Protein AF-A0AAW2IZK6-F1 (afdb_monomer_lite)

Radius of gyration: 19.42 Å; chains: 1; bounding box: 40×21×57 Å

Structure (mmCIF, N/CA/C/O backbone):
data_AF-A0AAW2IZK6-F1
#
_entry.id   AF-A0AAW2IZK6-F1
#
loop_
_atom_site.group_PDB
_atom_site.id
_atom_site.type_symbol
_atom_site.label_atom_id
_atom_site.label_alt_id
_atom_site.label_comp_id
_atom_site.label_asym_id
_atom_site.label_entity_id
_atom_site.label_seq_id
_atom_site.pdbx_PDB_ins_code
_atom_site.Cartn_x
_atom_site.Cartn_y
_atom_site.Cartn_z
_atom_site.occupancy
_atom_site.B_iso_or_equiv
_atom_site.auth_seq_id
_atom_site.auth_comp_id
_atom_site.auth_asym_id
_atom_site.auth_atom_id
_atom_site.pdbx_PDB_model_num
ATOM 1 N N . MET A 1 1 ? -7.721 -1.274 -9.220 1.00 78.94 1 MET A N 1
ATOM 2 C CA . MET A 1 1 ? -6.839 -0.845 -10.332 1.00 78.94 1 MET A CA 1
ATOM 3 C C . MET A 1 1 ? -5.385 -1.269 -10.137 1.00 78.94 1 MET A C 1
ATOM 5 O O . MET A 1 1 ? -4.913 -2.023 -10.972 1.00 78.94 1 MET A O 1
ATOM 9 N N . LEU A 1 2 ? -4.684 -0.872 -9.064 1.00 83.56 2 LEU A N 1
ATOM 10 C CA . LEU A 1 2 ? -3.245 -1.175 -8.896 1.00 83.56 2 LEU A CA 1
ATOM 11 C C . LEU A 1 2 ? -2.907 -2.678 -8.913 1.00 83.56 2 LEU A C 1
ATOM 13 O O . LEU A 1 2 ? -2.004 -3.092 -9.628 1.00 83.56 2 LEU A O 1
ATOM 17 N N . VAL A 1 3 ? -3.701 -3.508 -8.229 1.00 84.06 3 VAL A N 1
ATOM 18 C CA . VAL A 1 3 ? -3.549 -4.978 -8.250 1.00 84.06 3 VAL A CA 1
ATOM 19 C C . VAL A 1 3 ? -3.660 -5.554 -9.666 1.00 84.06 3 VAL A C 1
ATOM 21 O O . VAL A 1 3 ? -2.993 -6.527 -9.999 1.00 84.06 3 VAL A O 1
ATOM 24 N N . VAL A 1 4 ? -4.490 -4.951 -10.522 1.00 86.44 4 VAL A N 1
ATOM 25 C CA . VAL A 1 4 ? -4.616 -5.359 -11.927 1.00 86.44 4 VAL A CA 1
ATOM 26 C C . VAL A 1 4 ? -3.392 -4.900 -12.714 1.00 86.44 4 VAL A C 1
ATOM 28 O O . VAL A 1 4 ? -2.838 -5.698 -13.454 1.00 86.44 4 VAL A O 1
ATOM 31 N N . ALA A 1 5 ? -2.924 -3.665 -12.508 1.00 86.31 5 ALA A N 1
ATOM 32 C CA . ALA A 1 5 ? -1.721 -3.152 -13.161 1.00 86.31 5 ALA A CA 1
ATOM 33 C C . ALA A 1 5 ? -0.478 -4.013 -12.863 1.00 86.31 5 ALA A C 1
ATOM 35 O O . ALA A 1 5 ? 0.271 -4.319 -13.784 1.00 86.31 5 ALA A O 1
ATOM 36 N N . ILE A 1 6 ? -0.314 -4.494 -11.621 1.00 87.06 6 ILE A N 1
ATOM 37 C CA . ILE A 1 6 ? 0.777 -5.413 -11.242 1.00 87.06 6 ILE A CA 1
ATOM 38 C C . ILE A 1 6 ? 0.740 -6.709 -12.069 1.00 87.06 6 ILE A C 1
ATOM 40 O O . ILE A 1 6 ? 1.789 -7.185 -12.497 1.00 87.06 6 ILE A O 1
ATOM 44 N N . LYS A 1 7 ? -0.447 -7.270 -12.353 1.00 88.81 7 LYS A N 1
ATOM 45 C CA . LYS A 1 7 ? -0.577 -8.495 -13.175 1.00 88.81 7 LYS A CA 1
ATOM 46 C C . LYS A 1 7 ? -0.060 -8.313 -14.602 1.00 88.81 7 LYS A C 1
ATOM 48 O O . LYS A 1 7 ? 0.297 -9.292 -15.244 1.00 88.81 7 LYS A O 1
ATOM 53 N N . PHE A 1 8 ? -0.030 -7.075 -15.087 1.00 87.31 8 PHE A N 1
ATOM 54 C CA . PHE A 1 8 ? 0.446 -6.724 -16.419 1.00 87.31 8 PHE A CA 1
ATOM 55 C C . PHE A 1 8 ? 1.818 -6.044 -16.396 1.00 87.31 8 PHE A C 1
ATOM 57 O O . PHE A 1 8 ? 2.210 -5.485 -17.415 1.00 87.31 8 PHE A O 1
ATOM 64 N N . LYS A 1 9 ? 2.570 -6.093 -15.284 1.00 86.56 9 LYS A N 1
ATOM 65 C CA . LYS A 1 9 ? 3.856 -5.382 -15.153 1.00 86.56 9 LYS A CA 1
ATOM 66 C C . LYS A 1 9 ? 4.845 -5.686 -16.284 1.00 86.56 9 LYS A C 1
ATOM 68 O O . LYS A 1 9 ? 5.488 -4.773 -16.789 1.00 86.56 9 LYS A O 1
ATOM 73 N N . ASP A 1 10 ? 4.871 -6.927 -16.768 1.00 86.12 10 ASP A N 1
ATOM 74 C CA . ASP A 1 10 ? 5.762 -7.373 -17.852 1.00 86.12 10 ASP A CA 1
ATOM 75 C C . ASP A 1 10 ? 5.334 -6.882 -19.249 1.00 86.12 10 ASP A C 1
ATOM 77 O O . ASP A 1 10 ? 6.076 -7.007 -20.225 1.00 86.12 10 ASP A O 1
ATOM 81 N N . VAL A 1 11 ? 4.127 -6.320 -19.367 1.00 87.94 11 VAL A N 1
ATOM 82 C CA . VAL A 1 11 ? 3.611 -5.739 -20.613 1.00 87.94 11 VAL A CA 1
ATOM 83 C C . VAL A 1 11 ? 4.120 -4.311 -20.806 1.00 87.94 11 VAL A C 1
ATOM 85 O O . VAL A 1 11 ? 4.301 -3.894 -21.946 1.00 87.94 11 VAL A O 1
ATOM 88 N N . PHE A 1 12 ? 4.410 -3.580 -19.726 1.00 85.38 12 PHE A N 1
ATOM 89 C CA . PHE A 1 12 ? 4.848 -2.181 -19.801 1.00 85.38 12 PHE A CA 1
ATOM 90 C C . PHE A 1 12 ? 6.192 -1.999 -20.530 1.00 85.38 12 PHE A C 1
ATOM 92 O O . PHE A 1 12 ? 6.248 -1.142 -21.409 1.00 85.38 12 PHE A O 1
ATOM 99 N N . PRO A 1 13 ? 7.231 -2.832 -20.301 1.00 84.81 13 PRO A N 1
ATOM 100 C CA . PRO A 1 13 ? 8.465 -2.758 -21.087 1.00 84.81 13 PRO A CA 1
ATOM 101 C C . PRO A 1 13 ? 8.234 -3.053 -22.574 1.00 84.81 13 PRO A C 1
ATOM 103 O O . PRO A 1 13 ? 8.717 -2.336 -23.440 1.00 84.81 13 PRO A O 1
ATOM 106 N N . ARG A 1 14 ? 7.404 -4.058 -22.883 1.00 85.50 14 ARG A N 1
ATOM 107 C CA . ARG A 1 14 ? 7.060 -4.413 -24.273 1.00 85.50 14 ARG A CA 1
ATOM 108 C C . ARG A 1 14 ? 6.265 -3.321 -24.983 1.00 85.50 14 ARG A C 1
ATOM 110 O O . ARG A 1 14 ? 6.273 -3.253 -26.209 1.00 85.50 14 ARG A O 1
ATOM 117 N N . PHE A 1 15 ? 5.510 -2.534 -24.224 1.00 84.38 15 PHE A N 1
ATOM 118 C CA . PHE A 1 15 ? 4.788 -1.380 -24.733 1.00 84.38 15 PHE A CA 1
ATOM 119 C C . PHE A 1 15 ? 5.742 -0.207 -24.991 1.00 84.38 15 PHE A C 1
ATOM 121 O O . PHE A 1 15 ? 5.638 0.413 -26.043 1.00 84.38 15 PHE A O 1
ATOM 128 N N . ALA A 1 16 ? 6.721 0.016 -24.108 1.00 84.31 16 ALA A N 1
ATOM 129 C CA . ALA A 1 16 ? 7.784 1.003 -24.306 1.00 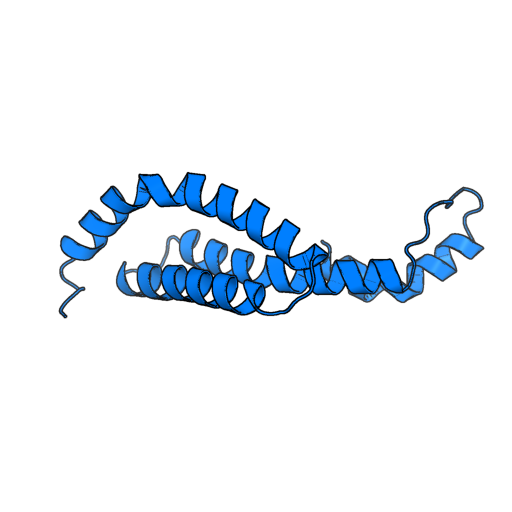84.31 16 ALA A CA 1
ATOM 130 C C . ALA A 1 16 ? 8.594 0.760 -25.586 1.00 84.31 16 ALA A C 1
ATOM 132 O O . ALA A 1 16 ? 8.886 1.699 -26.316 1.00 84.31 16 ALA A O 1
ATOM 133 N N . ASP A 1 17 ? 8.875 -0.505 -25.910 1.00 83.62 17 ASP A N 1
ATOM 134 C CA . ASP A 1 17 ? 9.580 -0.866 -27.147 1.00 83.62 17 ASP A CA 1
ATOM 135 C C . ASP A 1 17 ? 8.778 -0.542 -28.423 1.00 83.62 17 ASP A C 1
ATOM 137 O O . ASP A 1 17 ? 9.346 -0.422 -29.508 1.00 83.62 17 ASP A O 1
ATOM 141 N N . ARG A 1 18 ? 7.444 -0.463 -28.322 1.00 83.81 18 ARG A N 1
ATOM 142 C CA . ARG A 1 18 ? 6.537 -0.266 -29.465 1.00 83.81 18 ARG A CA 1
ATOM 143 C C . ARG A 1 18 ? 6.082 1.173 -29.632 1.00 83.81 18 ARG A C 1
ATOM 145 O O . ARG A 1 18 ? 5.810 1.577 -30.758 1.00 83.81 18 ARG A O 1
ATOM 152 N N . GLU A 1 19 ? 5.962 1.905 -28.532 1.00 85.06 19 GLU A N 1
ATOM 153 C CA . GLU A 1 19 ? 5.396 3.244 -28.511 1.00 85.06 19 GLU A CA 1
ATOM 154 C C . GLU A 1 19 ? 6.503 4.275 -28.233 1.00 85.06 19 GLU A C 1
ATOM 156 O O . GLU A 1 19 ? 6.896 4.459 -27.080 1.00 85.06 19 GLU A O 1
ATOM 161 N N . PRO A 1 20 ? 7.002 4.984 -29.261 1.00 77.12 20 PRO A N 1
ATOM 162 C CA . PRO A 1 20 ? 8.131 5.908 -29.123 1.00 77.12 20 PRO A CA 1
ATOM 163 C C . PRO A 1 20 ? 7.822 7.156 -28.279 1.00 77.12 20 PRO A C 1
ATOM 165 O O . PRO A 1 20 ? 8.730 7.926 -27.989 1.00 77.12 20 PRO A O 1
ATOM 168 N N . HIS A 1 21 ? 6.560 7.364 -27.891 1.00 82.88 21 HIS A N 1
ATOM 169 C CA . HIS A 1 21 ? 6.122 8.433 -26.988 1.00 82.88 21 HIS A CA 1
ATOM 170 C C . HIS A 1 21 ? 5.854 7.949 -25.554 1.00 82.88 21 HIS A C 1
ATOM 172 O O . HIS A 1 21 ? 5.341 8.704 -24.725 1.00 82.88 21 HIS A O 1
ATOM 178 N N . TYR A 1 22 ? 6.153 6.685 -25.242 1.00 79.50 22 TYR A N 1
ATOM 179 C CA . TYR A 1 22 ? 5.995 6.143 -23.898 1.00 79.50 22 TYR A CA 1
ATOM 180 C C . TYR A 1 22 ? 7.258 6.375 -23.054 1.00 79.50 22 TYR A C 1
ATOM 182 O O . TYR A 1 22 ? 8.047 5.468 -22.802 1.00 79.50 22 TYR A O 1
ATOM 190 N N . ASP A 1 23 ? 7.424 7.613 -22.586 1.00 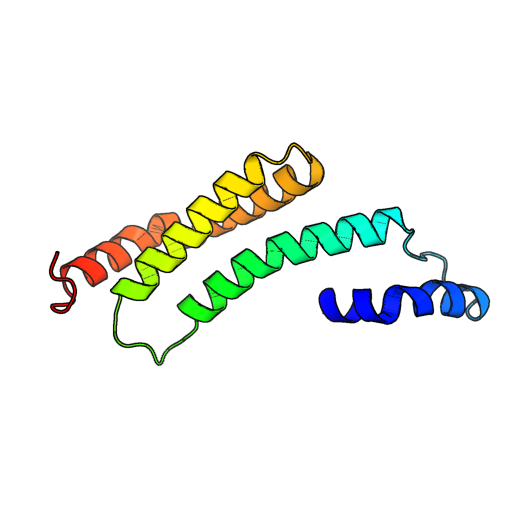72.69 23 ASP A N 1
ATOM 191 C CA . ASP A 1 23 ? 8.643 8.054 -21.888 1.00 72.69 23 ASP A CA 1
ATOM 192 C C . ASP A 1 23 ? 8.732 7.603 -20.416 1.00 72.69 23 ASP A C 1
ATOM 194 O O . ASP A 1 23 ? 9.789 7.694 -19.793 1.00 72.69 23 ASP A O 1
ATOM 198 N N . ILE A 1 24 ? 7.629 7.125 -19.826 1.00 78.62 24 ILE A N 1
ATOM 199 C CA . ILE A 1 24 ? 7.532 6.831 -18.386 1.00 78.62 24 ILE A CA 1
ATOM 200 C C . ILE A 1 24 ? 7.184 5.354 -18.179 1.00 78.62 24 ILE A C 1
ATOM 202 O O . ILE A 1 24 ? 6.060 5.003 -17.814 1.00 78.62 24 ILE A O 1
ATOM 206 N N . CYS A 1 25 ? 8.165 4.481 -18.412 1.00 82.44 25 CYS A N 1
ATOM 207 C CA . CYS A 1 25 ? 8.068 3.069 -18.052 1.00 82.44 25 CYS A CA 1
ATOM 208 C C . CYS A 1 25 ? 8.420 2.874 -16.564 1.00 82.44 25 CYS A C 1
ATOM 210 O O . CYS A 1 25 ? 9.530 3.231 -16.162 1.00 82.44 25 CYS A O 1
ATOM 212 N N . PRO A 1 26 ? 7.533 2.285 -15.739 1.00 85.19 26 PRO A N 1
ATOM 213 C CA . PRO A 1 26 ? 7.837 2.012 -14.339 1.00 85.19 26 PRO A CA 1
ATOM 214 C C . PRO A 1 26 ? 9.018 1.047 -14.206 1.00 85.19 26 PRO A C 1
ATOM 216 O O . PRO A 1 26 ? 9.069 0.011 -14.878 1.00 85.19 26 PRO A O 1
ATOM 219 N N . SER A 1 27 ? 9.949 1.371 -13.312 1.00 86.94 27 SER A N 1
ATOM 220 C CA . SER A 1 27 ? 11.103 0.525 -13.011 1.00 86.94 27 SER A CA 1
ATOM 221 C C . SER A 1 27 ? 10.723 -0.652 -12.103 1.00 86.94 27 SER A C 1
ATOM 223 O O . SER A 1 27 ? 9.660 -0.675 -11.478 1.00 86.94 27 SER A O 1
ATOM 225 N N . ALA A 1 28 ? 11.616 -1.638 -11.968 1.00 86.19 28 ALA A N 1
ATOM 226 C CA . ALA A 1 28 ? 11.432 -2.735 -11.010 1.00 86.19 28 ALA A CA 1
ATOM 227 C C . ALA A 1 28 ? 11.276 -2.233 -9.556 1.00 86.19 28 ALA A C 1
ATOM 229 O O . ALA A 1 28 ? 10.530 -2.818 -8.764 1.00 86.19 28 ALA A O 1
ATOM 230 N N . GLU A 1 29 ? 11.936 -1.124 -9.211 1.00 85.50 29 GLU A N 1
ATOM 231 C CA . GLU A 1 29 ? 11.802 -0.485 -7.902 1.00 85.50 29 GLU A CA 1
ATOM 232 C C . GLU A 1 29 ? 10.410 0.139 -7.720 1.00 85.50 29 GLU A C 1
ATOM 234 O O . GLU A 1 29 ? 9.800 -0.005 -6.659 1.00 85.50 29 GLU A O 1
ATOM 239 N N . ASP A 1 30 ? 9.861 0.762 -8.766 1.00 86.25 30 ASP A N 1
ATOM 240 C CA . ASP A 1 30 ? 8.511 1.333 -8.732 1.00 86.25 30 ASP A CA 1
ATOM 241 C C . ASP A 1 30 ? 7.452 0.247 -8.561 1.00 86.25 30 ASP A C 1
ATOM 243 O O . ASP A 1 30 ? 6.544 0.395 -7.745 1.00 86.25 30 ASP A O 1
ATOM 247 N N . TRP A 1 31 ? 7.602 -0.893 -9.242 1.00 88.19 31 TRP A N 1
ATOM 248 C CA . TRP A 1 31 ? 6.724 -2.047 -9.034 1.00 88.19 31 TRP A CA 1
ATOM 249 C C . TRP A 1 31 ? 6.799 -2.579 -7.604 1.00 88.19 31 TRP A C 1
ATOM 251 O O . TRP A 1 31 ? 5.764 -2.873 -7.008 1.00 88.19 31 TRP A O 1
ATOM 261 N N . THR A 1 32 ? 7.998 -2.611 -7.018 1.00 86.62 32 THR A N 1
ATOM 262 C CA . THR A 1 32 ? 8.188 -2.993 -5.611 1.00 86.62 32 THR A CA 1
ATOM 263 C C . THR A 1 32 ? 7.467 -2.019 -4.673 1.00 86.62 32 THR A C 1
ATOM 265 O O . THR A 1 32 ? 6.793 -2.442 -3.731 1.00 86.62 32 THR A O 1
ATOM 268 N N . LYS A 1 33 ? 7.543 -0.706 -4.933 1.00 84.56 33 LYS A N 1
ATOM 269 C CA . LYS A 1 33 ? 6.787 0.307 -4.176 1.00 84.56 33 LYS A CA 1
ATOM 270 C C . LYS A 1 33 ? 5.281 0.097 -4.334 1.00 84.56 33 LYS A C 1
ATOM 272 O O . LYS A 1 33 ? 4.571 0.082 -3.332 1.00 84.56 33 LYS A O 1
ATOM 277 N N . VAL A 1 34 ? 4.790 -0.121 -5.556 1.00 85.94 34 VAL A N 1
ATOM 278 C CA . VAL A 1 34 ? 3.362 -0.341 -5.848 1.00 85.94 34 VAL A CA 1
ATOM 279 C C . VAL A 1 34 ? 2.825 -1.597 -5.158 1.00 85.94 34 VAL A C 1
ATOM 281 O O . VAL A 1 34 ? 1.722 -1.555 -4.609 1.00 85.94 34 VAL A O 1
ATOM 284 N N . GLU A 1 35 ? 3.590 -2.689 -5.120 1.00 86.06 35 GLU A N 1
ATOM 285 C CA . GLU A 1 35 ? 3.233 -3.912 -4.386 1.00 86.06 35 GLU A CA 1
ATOM 286 C C . GLU A 1 35 ? 3.090 -3.636 -2.881 1.00 86.06 35 GLU A C 1
ATOM 288 O O . GLU A 1 35 ? 2.075 -3.993 -2.272 1.00 86.06 35 GLU A O 1
ATOM 293 N N . LYS A 1 36 ? 4.042 -2.905 -2.285 1.00 82.44 36 LYS A N 1
ATOM 294 C CA . LYS A 1 36 ? 3.959 -2.510 -0.873 1.00 82.44 36 LYS A CA 1
ATOM 295 C C . LYS A 1 36 ? 2.762 -1.587 -0.597 1.00 82.44 36 LYS A C 1
ATOM 297 O O . LYS A 1 36 ? 2.047 -1.796 0.383 1.00 82.44 36 LYS A O 1
ATOM 302 N N . VAL A 1 37 ? 2.476 -0.622 -1.480 1.00 83.88 37 VAL A N 1
ATOM 303 C CA . VAL A 1 37 ? 1.277 0.234 -1.376 1.00 83.88 37 VAL A CA 1
ATOM 304 C C . VAL A 1 37 ? -0.005 -0.595 -1.463 1.00 83.8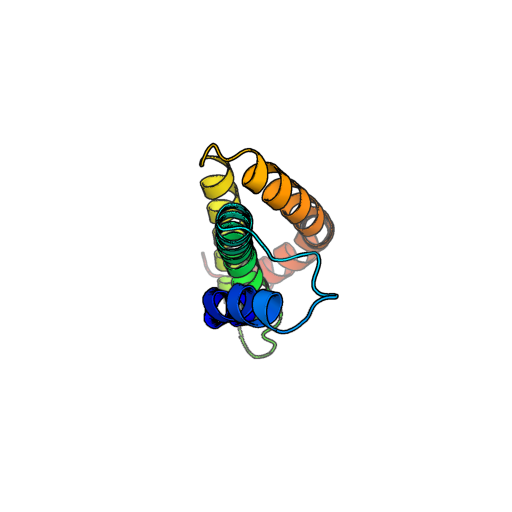8 37 VAL A C 1
ATOM 306 O O . VAL A 1 37 ? -0.923 -0.372 -0.674 1.00 83.88 37 VAL A O 1
ATOM 309 N N . CYS A 1 38 ? -0.077 -1.575 -2.369 1.00 84.31 38 CYS A N 1
ATOM 310 C CA . CYS A 1 38 ? -1.232 -2.470 -2.469 1.00 84.31 38 CYS A CA 1
ATOM 311 C C . CYS A 1 38 ? -1.456 -3.247 -1.171 1.00 84.31 38 CYS A C 1
ATOM 313 O O . CYS A 1 38 ? -2.588 -3.318 -0.703 1.00 84.31 38 CYS A O 1
ATOM 315 N N . SER A 1 39 ? -0.387 -3.752 -0.552 1.00 81.31 39 SER A N 1
ATOM 316 C CA . SER A 1 39 ? -0.473 -4.458 0.728 1.00 81.31 39 SER A CA 1
ATOM 317 C C . SER A 1 39 ? -1.014 -3.573 1.859 1.00 81.31 39 SER A C 1
ATOM 319 O O . SER A 1 39 ? -1.718 -4.044 2.752 1.00 81.31 39 SER A O 1
ATOM 321 N N . VAL A 1 40 ? -0.674 -2.282 1.878 1.00 77.12 40 VAL A N 1
ATOM 322 C CA . VAL A 1 40 ? -1.246 -1.328 2.844 1.00 77.12 40 VAL A CA 1
ATOM 323 C C . VAL A 1 40 ? -2.720 -1.079 2.535 1.00 77.12 40 VAL A C 1
ATOM 325 O O . VAL A 1 40 ? -3.561 -1.201 3.422 1.00 77.12 40 VAL A O 1
ATOM 328 N N . LEU A 1 41 ? -3.041 -0.776 1.276 1.00 79.62 41 LEU A N 1
ATOM 329 C CA . LEU A 1 41 ? -4.404 -0.492 0.828 1.00 79.62 41 LEU A CA 1
ATOM 330 C C . LEU A 1 41 ? -5.365 -1.657 1.060 1.00 79.62 41 LEU A C 1
ATOM 332 O O . LEU A 1 41 ? -6.530 -1.419 1.354 1.00 79.62 41 LEU A O 1
ATOM 336 N N . GLU A 1 42 ? -4.896 -2.898 0.955 1.00 80.56 42 GLU A N 1
ATOM 337 C CA . GLU A 1 42 ? -5.703 -4.091 1.207 1.00 80.56 42 GLU A CA 1
ATOM 338 C C . GLU A 1 42 ? -6.244 -4.134 2.644 1.00 80.56 42 GLU A C 1
ATOM 340 O O . GLU A 1 42 ? -7.420 -4.430 2.848 1.00 80.56 42 GLU A O 1
ATOM 345 N N . LEU A 1 43 ? -5.436 -3.740 3.636 1.00 74.19 43 LEU A N 1
ATOM 346 C CA . LEU A 1 43 ? -5.873 -3.664 5.035 1.00 74.19 43 LEU A CA 1
ATOM 347 C C . LEU A 1 43 ? -7.019 -2.664 5.218 1.00 74.19 43 LEU A C 1
ATOM 349 O O . LEU A 1 43 ? -8.017 -2.961 5.874 1.00 74.19 43 LEU A O 1
ATOM 353 N N . PHE A 1 44 ? -6.896 -1.491 4.598 1.00 72.69 44 PHE A N 1
ATOM 354 C CA . PHE A 1 44 ? -7.935 -0.462 4.641 1.00 72.69 44 PHE A CA 1
ATOM 355 C C . PHE A 1 44 ? -9.164 -0.835 3.809 1.00 72.69 44 PHE A C 1
ATOM 357 O O . PHE A 1 44 ? -10.287 -0.489 4.175 1.00 72.69 44 PHE A O 1
ATOM 364 N N . TRP A 1 45 ? -8.979 -1.551 2.700 1.00 77.00 45 TRP A N 1
ATOM 365 C CA . TRP A 1 45 ? -10.077 -2.057 1.885 1.00 77.00 45 TRP A CA 1
ATOM 366 C C . TRP A 1 45 ? -10.933 -3.053 2.664 1.00 77.00 45 TRP A C 1
ATOM 368 O O . TRP A 1 45 ? -12.150 -2.893 2.689 1.00 77.00 45 TRP A O 1
ATOM 378 N N . ILE A 1 46 ? -10.316 -4.015 3.359 1.00 72.44 46 ILE A N 1
ATOM 379 C CA . ILE A 1 46 ? -11.031 -4.964 4.228 1.00 72.44 46 ILE A CA 1
ATOM 380 C C . ILE A 1 46 ? -11.820 -4.204 5.300 1.00 72.44 46 ILE A C 1
ATOM 382 O O . ILE A 1 46 ? -13.013 -4.453 5.462 1.00 72.44 46 ILE A O 1
ATOM 386 N N . ALA A 1 47 ? -11.190 -3.221 5.956 1.00 68.44 47 ALA A N 1
ATOM 387 C CA . ALA A 1 47 ? -11.863 -2.348 6.918 1.00 68.44 47 ALA A CA 1
ATOM 388 C C . ALA A 1 47 ? -13.113 -1.697 6.308 1.00 68.44 47 ALA A C 1
ATOM 390 O O . ALA A 1 47 ? -14.207 -1.775 6.855 1.00 68.44 47 ALA A O 1
ATOM 391 N N . THR A 1 48 ? -12.953 -1.091 5.130 1.00 69.38 48 THR A N 1
ATOM 392 C CA . THR A 1 48 ? -14.014 -0.350 4.440 1.00 69.38 48 THR A CA 1
ATOM 393 C C . THR A 1 48 ? -15.139 -1.268 3.973 1.00 69.38 48 THR A C 1
ATOM 395 O O . THR A 1 48 ? -16.293 -0.875 4.049 1.00 69.38 48 THR A O 1
ATOM 398 N N . GLN A 1 49 ? -14.841 -2.486 3.515 1.00 68.44 49 GLN A N 1
ATOM 399 C CA . GLN A 1 49 ? -15.860 -3.457 3.103 1.00 68.44 49 GLN A CA 1
ATOM 400 C C . GLN A 1 49 ? -16.732 -3.907 4.276 1.00 68.44 49 GLN A C 1
ATOM 402 O O . GLN A 1 49 ? -17.945 -4.007 4.130 1.00 68.44 49 GLN A O 1
ATOM 407 N N . ILE A 1 50 ? -16.130 -4.125 5.446 1.00 63.16 50 ILE A N 1
ATOM 408 C CA . ILE A 1 50 ? -16.862 -4.495 6.664 1.00 63.16 50 ILE A CA 1
ATOM 409 C C . ILE A 1 50 ? -17.755 -3.336 7.117 1.00 63.16 50 ILE A C 1
ATOM 411 O O . ILE A 1 50 ? -18.904 -3.545 7.487 1.00 63.16 50 ILE A O 1
ATOM 415 N N . ILE A 1 51 ? -17.245 -2.107 7.021 1.00 59.97 51 ILE A N 1
ATOM 416 C CA . ILE A 1 51 ? -17.971 -0.881 7.370 1.00 59.97 51 ILE A CA 1
ATOM 417 C C . ILE A 1 51 ? -19.102 -0.573 6.376 1.00 59.97 51 ILE A C 1
ATOM 419 O O . ILE A 1 51 ? -20.175 -0.132 6.772 1.00 59.97 51 ILE A O 1
ATOM 423 N N . SER A 1 52 ? -18.852 -0.762 5.080 1.00 63.16 52 SER A N 1
ATOM 424 C CA . SER A 1 52 ? -19.798 -0.476 3.996 1.00 63.16 52 SER A CA 1
ATOM 425 C C . SER A 1 52 ? -20.841 -1.581 3.815 1.00 63.16 52 SER A C 1
ATOM 427 O O . SER A 1 52 ? -21.767 -1.407 3.022 1.00 63.16 52 SER A O 1
ATOM 429 N N . GLY A 1 53 ? -20.687 -2.716 4.502 1.00 61.56 53 GLY A N 1
ATOM 430 C CA . GLY A 1 53 ? -21.677 -3.781 4.522 1.00 61.56 53 GLY A CA 1
ATOM 431 C C . GLY A 1 53 ? -22.907 -3.348 5.314 1.00 61.56 53 GLY A C 1
ATOM 432 O O . GLY A 1 53 ? -22.854 -3.240 6.534 1.00 61.56 53 GLY A O 1
ATOM 433 N N . SER A 1 54 ? -24.023 -3.121 4.624 1.00 53.66 54 SER A N 1
ATOM 434 C CA . SER A 1 54 ? -25.314 -2.773 5.235 1.00 53.66 54 SER A CA 1
ATOM 435 C C . SER A 1 54 ? -26.049 -3.964 5.856 1.00 53.66 54 SER A C 1
ATOM 437 O O . SER A 1 54 ? -27.000 -3.765 6.606 1.00 53.66 54 SER A O 1
ATOM 439 N N . ASP A 1 55 ? -25.619 -5.189 5.546 1.00 53.88 55 ASP A N 1
ATOM 440 C CA . ASP A 1 55 ? -26.408 -6.407 5.779 1.00 53.88 55 ASP A CA 1
ATOM 441 C C . ASP A 1 55 ? -25.997 -7.184 7.042 1.00 53.88 55 ASP A C 1
ATOM 443 O O . ASP A 1 55 ? -26.503 -8.280 7.284 1.00 53.88 55 ASP A O 1
ATOM 447 N N . TYR A 1 56 ? -25.089 -6.649 7.868 1.00 54.25 56 TYR A N 1
ATOM 448 C CA . TYR A 1 56 ? -24.605 -7.349 9.063 1.00 54.25 56 TYR A CA 1
ATOM 449 C C . TYR A 1 56 ? -25.326 -6.887 10.338 1.00 54.25 56 TYR A C 1
ATOM 451 O O . TYR A 1 56 ? -25.125 -5.756 10.791 1.00 54.25 56 TYR A O 1
ATOM 459 N N . PRO A 1 57 ? -26.104 -7.761 11.003 1.00 48.50 57 PRO A N 1
ATOM 460 C CA . PRO A 1 57 ? -26.670 -7.461 12.302 1.00 48.50 57 PRO A CA 1
ATOM 461 C C . PRO A 1 57 ? -25.636 -7.806 13.371 1.00 48.50 57 PRO A C 1
ATOM 463 O O . PRO A 1 57 ? -25.666 -8.916 13.884 1.00 48.50 57 PRO A O 1
ATOM 466 N N . THR A 1 58 ? -24.694 -6.910 13.686 1.00 52.09 58 THR A N 1
ATOM 467 C CA . THR A 1 58 ? -24.139 -6.726 15.050 1.00 52.09 58 THR A CA 1
ATOM 468 C C . THR A 1 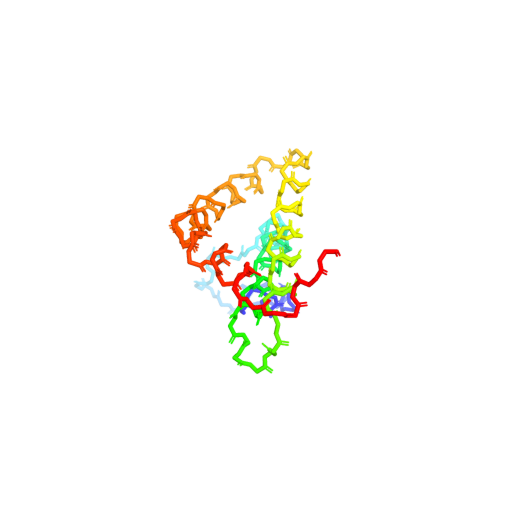58 ? -22.925 -5.802 15.063 1.00 52.09 58 THR A C 1
ATOM 470 O O . THR A 1 58 ? -21.873 -6.104 14.504 1.00 52.09 58 THR A O 1
ATOM 473 N N . CYS A 1 59 ? -23.020 -4.724 15.841 1.00 54.34 59 CYS A N 1
ATOM 474 C CA . CYS A 1 59 ? -21.909 -3.831 16.179 1.00 54.34 59 CYS A CA 1
ATOM 475 C C . CYS A 1 59 ? -20.658 -4.549 16.747 1.00 54.34 59 CYS A C 1
ATOM 477 O O . CYS A 1 59 ? -19.566 -3.985 16.689 1.00 54.34 59 CYS A O 1
ATOM 479 N N . ASN A 1 60 ? -20.778 -5.795 17.234 1.00 53.97 60 ASN A N 1
ATOM 480 C CA . ASN A 1 60 ? -19.660 -6.612 17.731 1.00 53.97 60 ASN A CA 1
ATOM 481 C C . ASN A 1 60 ? -18.582 -6.916 16.675 1.00 53.97 60 ASN A C 1
ATOM 483 O O . ASN A 1 60 ? -17.393 -6.910 16.998 1.00 53.97 60 ASN A O 1
ATOM 487 N N . LEU A 1 61 ? -18.959 -7.165 15.415 1.00 60.22 61 LEU A N 1
ATOM 488 C CA . LEU A 1 61 ? -17.979 -7.405 14.344 1.00 60.22 61 LEU A CA 1
ATOM 489 C C . LEU A 1 61 ? -17.277 -6.108 13.940 1.00 60.22 61 LEU A C 1
ATOM 491 O O . LEU A 1 61 ? -16.078 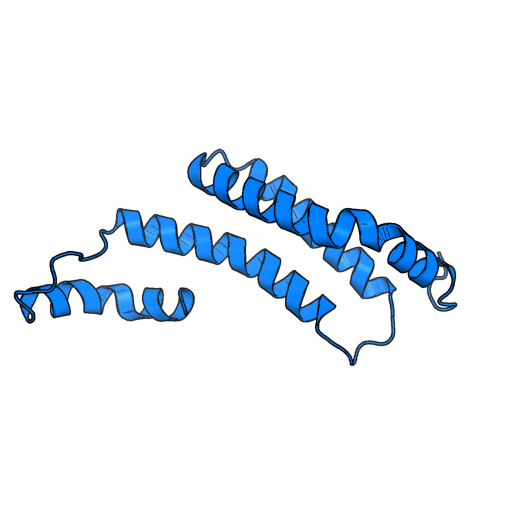-6.097 13.681 1.00 60.22 61 LEU A O 1
ATOM 495 N N . PHE A 1 62 ? -18.012 -4.999 13.966 1.00 62.03 62 PHE A N 1
ATOM 496 C CA . PHE A 1 62 ? -17.499 -3.688 13.598 1.00 62.03 62 PHE A CA 1
ATOM 497 C C . PHE A 1 62 ? -16.336 -3.250 14.501 1.00 62.03 62 PHE A C 1
ATOM 499 O O . PHE A 1 62 ? -15.275 -2.871 14.008 1.00 62.03 62 PHE A O 1
ATOM 506 N N . PHE A 1 63 ? -16.497 -3.348 15.825 1.00 62.88 63 PHE A N 1
ATOM 507 C CA . PHE A 1 63 ? -15.461 -2.926 16.774 1.00 62.88 63 PHE A CA 1
ATOM 508 C C . PHE A 1 63 ? -14.209 -3.818 16.727 1.00 62.88 63 PHE A C 1
ATOM 510 O O . PHE A 1 63 ? -13.081 -3.315 16.728 1.00 62.88 63 PHE A O 1
ATOM 517 N N . ASN A 1 64 ? -14.385 -5.139 16.636 1.00 63.00 64 ASN A N 1
ATOM 518 C CA . ASN A 1 64 ? -13.261 -6.072 16.527 1.00 63.00 64 ASN A CA 1
ATOM 519 C C . ASN A 1 64 ? -12.473 -5.876 15.228 1.00 63.00 64 ASN A C 1
ATOM 521 O O . ASN A 1 64 ? -11.249 -5.933 15.233 1.00 63.00 64 ASN A O 1
ATOM 525 N N . GLU A 1 65 ? -13.141 -5.563 14.123 1.00 64.06 65 GLU A N 1
ATOM 526 C CA . GLU A 1 65 ? -12.474 -5.367 12.837 1.00 64.06 65 GLU A CA 1
ATOM 527 C C . GLU A 1 65 ? -11.809 -3.992 12.729 1.00 64.06 65 GLU A C 1
ATOM 529 O O . GLU A 1 65 ? -10.676 -3.893 12.258 1.00 64.06 65 GLU A O 1
ATOM 534 N N . VAL A 1 66 ? -12.431 -2.937 13.267 1.00 65.94 66 VAL A N 1
ATOM 535 C CA . VAL A 1 66 ? -11.793 -1.616 13.394 1.00 65.94 66 VAL A CA 1
ATOM 536 C C . VAL A 1 66 ? -10.571 -1.682 14.312 1.00 65.94 66 VAL A C 1
ATOM 538 O O . VAL A 1 66 ? -9.515 -1.139 13.977 1.00 65.94 66 VAL A O 1
ATOM 541 N N . SER A 1 67 ? -10.665 -2.385 15.444 1.00 63.72 67 SER A N 1
ATOM 542 C CA . SER A 1 67 ? -9.515 -2.581 16.331 1.00 63.72 67 SER A CA 1
ATOM 543 C C . SER A 1 67 ? -8.435 -3.448 15.677 1.00 63.72 67 SER A C 1
ATOM 545 O O . SER A 1 67 ? -7.256 -3.116 15.785 1.00 63.72 67 SER A O 1
ATOM 547 N N . ARG A 1 68 ? -8.802 -4.472 14.896 1.00 67.31 68 ARG A N 1
ATOM 548 C CA . ARG A 1 68 ? -7.863 -5.277 14.103 1.00 67.31 68 ARG A CA 1
ATOM 549 C C . ARG A 1 68 ? -7.130 -4.443 13.057 1.00 67.31 68 ARG A C 1
ATOM 551 O O . ARG A 1 68 ? -5.919 -4.584 12.920 1.00 67.31 68 ARG A O 1
ATOM 558 N N . VAL A 1 69 ? -7.821 -3.546 12.358 1.00 66.25 69 VAL A N 1
ATOM 559 C CA . VAL A 1 69 ? -7.218 -2.622 11.382 1.00 66.25 69 VAL A CA 1
ATOM 560 C C . VAL A 1 69 ? -6.277 -1.645 12.076 1.00 66.25 69 VAL A C 1
ATOM 562 O O . VAL A 1 69 ? -5.174 -1.415 11.583 1.00 66.25 69 VAL A O 1
ATOM 565 N N . LYS A 1 70 ? -6.654 -1.139 13.255 1.00 67.12 70 LYS A N 1
ATOM 566 C CA . LYS A 1 70 ? -5.789 -0.289 14.080 1.00 67.12 70 LYS A CA 1
ATOM 567 C C . LYS A 1 70 ? -4.520 -1.029 14.516 1.00 67.12 70 LYS A C 1
ATOM 569 O O . LYS A 1 70 ? -3.424 -0.533 14.283 1.00 67.12 70 LYS A O 1
ATOM 574 N N . VAL A 1 71 ? -4.651 -2.250 15.039 1.00 67.69 71 VAL A N 1
ATOM 575 C CA . VAL A 1 71 ? -3.522 -3.102 15.457 1.00 67.69 71 VAL A CA 1
ATOM 576 C C . VAL A 1 71 ? -2.638 -3.495 14.272 1.00 67.69 71 VAL A C 1
ATOM 578 O O . VAL A 1 71 ? -1.416 -3.470 14.386 1.00 67.69 71 VAL A O 1
ATOM 581 N N . LEU A 1 72 ? -3.220 -3.836 13.120 1.00 65.19 72 LEU A N 1
ATOM 582 C CA . LEU A 1 72 ? -2.468 -4.166 11.906 1.00 65.19 72 LEU A CA 1
ATOM 583 C C . LEU A 1 72 ? -1.746 -2.942 11.340 1.00 65.19 72 LEU A C 1
ATOM 585 O O . LEU A 1 72 ? -0.597 -3.068 10.924 1.00 65.19 72 LEU A O 1
ATOM 589 N N . SER A 1 73 ? -2.378 -1.767 11.368 1.00 62.88 73 SER A N 1
ATOM 590 C CA . SER A 1 73 ? -1.745 -0.501 10.993 1.00 62.88 73 SER A CA 1
ATOM 591 C C . SER A 1 73 ? -0.571 -0.189 11.922 1.00 62.88 73 SER A C 1
ATOM 593 O O . SER A 1 73 ? 0.515 0.127 11.443 1.00 62.88 73 SER A O 1
ATOM 595 N N . ASP A 1 74 ? -0.745 -0.344 13.235 1.00 63.81 74 ASP A N 1
ATOM 596 C CA . ASP A 1 74 ? 0.311 -0.115 14.226 1.00 63.81 74 ASP A CA 1
ATOM 597 C C . ASP A 1 74 ? 1.448 -1.148 14.099 1.00 63.81 74 ASP A C 1
ATOM 599 O O . ASP A 1 74 ? 2.621 -0.796 14.202 1.00 63.81 74 ASP A O 1
ATOM 603 N N . LYS A 1 75 ? 1.140 -2.407 13.764 1.00 61.38 75 LYS A N 1
ATOM 604 C CA . LYS A 1 75 ? 2.145 -3.455 13.520 1.00 61.38 75 LYS A CA 1
ATOM 605 C C . LYS A 1 75 ? 2.944 -3.225 12.233 1.00 61.38 75 LYS A C 1
ATOM 607 O O . LYS A 1 75 ? 4.146 -3.461 12.222 1.00 61.38 75 LYS A O 1
ATOM 612 N N . LYS A 1 76 ? 2.312 -2.736 11.162 1.00 57.31 76 LYS A N 1
ATOM 613 C CA . LYS A 1 76 ? 3.004 -2.379 9.906 1.00 57.31 76 LYS A CA 1
ATOM 614 C C . LYS A 1 76 ? 3.850 -1.112 10.038 1.00 57.31 76 LYS A C 1
ATOM 616 O O . LYS A 1 76 ? 4.800 -0.932 9.293 1.00 57.31 76 LYS A O 1
ATOM 621 N N . THR A 1 77 ? 3.541 -0.272 11.026 1.00 53.59 77 THR A N 1
ATOM 622 C CA . THR A 1 77 ? 4.356 0.894 11.409 1.00 53.59 77 THR A CA 1
ATOM 623 C C . THR A 1 77 ? 5.719 0.474 11.991 1.00 53.59 77 THR A C 1
ATOM 625 O O . THR A 1 77 ? 6.651 1.271 11.993 1.00 53.59 77 THR A O 1
ATOM 628 N N . LEU A 1 78 ? 5.850 -0.776 12.460 1.00 52.59 78 LEU A N 1
ATOM 629 C CA . LEU A 1 78 ? 7.080 -1.360 13.015 1.00 52.59 78 LEU A CA 1
ATOM 630 C C . LEU A 1 78 ? 8.020 -1.947 11.945 1.00 52.59 78 LEU A C 1
ATOM 632 O O . LEU A 1 78 ? 9.195 -2.178 12.226 1.00 52.59 78 LEU A O 1
ATOM 636 N N . GLU A 1 79 ? 7.532 -2.185 10.724 1.00 57.97 79 GLU A N 1
ATOM 637 C CA . GLU A 1 79 ? 8.388 -2.530 9.588 1.00 57.97 79 GLU A CA 1
ATOM 638 C C . GLU A 1 79 ? 9.047 -1.232 9.090 1.00 57.97 79 GLU A C 1
ATOM 640 O O . GLU A 1 79 ? 8.374 -0.361 8.551 1.00 57.97 79 GLU A O 1
ATOM 645 N N . ASN A 1 80 ? 10.359 -1.095 9.325 1.00 57.34 80 ASN A N 1
ATOM 646 C CA . ASN A 1 80 ? 11.223 0.089 9.126 1.00 57.34 80 ASN A CA 1
ATOM 647 C C . ASN A 1 80 ? 11.318 0.653 7.682 1.00 57.34 80 ASN A C 1
ATOM 649 O O . ASN A 1 80 ? 12.334 1.237 7.302 1.00 57.34 80 ASN A O 1
ATOM 653 N N . ASP A 1 81 ? 10.298 0.497 6.844 1.00 67.81 81 ASP A N 1
ATOM 654 C CA . ASP A 1 81 ? 10.249 1.108 5.521 1.00 67.81 81 ASP A CA 1
ATOM 655 C C . ASP A 1 81 ? 9.640 2.516 5.612 1.00 67.81 81 ASP A C 1
ATOM 657 O O . ASP A 1 81 ? 8.422 2.692 5.685 1.00 67.81 81 ASP A O 1
ATOM 661 N N . VAL A 1 82 ? 10.511 3.531 5.608 1.00 75.75 82 VAL A N 1
ATOM 662 C CA . VAL A 1 82 ? 10.159 4.960 5.727 1.00 75.75 82 VAL A CA 1
ATOM 663 C C . VAL A 1 82 ? 9.088 5.377 4.710 1.00 75.75 82 VAL A C 1
ATOM 665 O O . VAL A 1 82 ? 8.216 6.186 5.028 1.00 75.75 82 VAL A O 1
ATOM 668 N N . PHE A 1 83 ? 9.105 4.796 3.505 1.00 74.25 83 PHE A N 1
ATOM 669 C CA . PHE A 1 83 ? 8.119 5.087 2.462 1.00 74.25 83 PHE A CA 1
ATOM 670 C C . PHE A 1 83 ? 6.722 4.573 2.833 1.00 74.25 83 PHE A C 1
ATOM 672 O O . PHE A 1 83 ? 5.718 5.261 2.640 1.00 74.25 83 PHE A O 1
ATOM 679 N N . ILE A 1 84 ? 6.652 3.369 3.399 1.00 73.94 84 ILE A N 1
ATOM 680 C CA . ILE A 1 84 ? 5.392 2.770 3.838 1.00 73.94 84 ILE A CA 1
ATOM 681 C C . ILE A 1 84 ? 4.879 3.437 5.099 1.00 73.94 84 ILE A C 1
ATOM 683 O O . ILE A 1 84 ? 3.682 3.707 5.183 1.00 73.94 84 ILE A O 1
ATOM 687 N N . TRP A 1 85 ? 5.772 3.786 6.020 1.00 76.75 85 TRP A N 1
ATOM 688 C CA . TRP A 1 85 ? 5.423 4.540 7.214 1.00 76.75 85 TRP A CA 1
ATOM 689 C C . TRP A 1 85 ? 4.721 5.855 6.870 1.00 76.75 85 TRP A C 1
ATOM 691 O O . TRP A 1 85 ? 3.651 6.137 7.398 1.00 76.75 85 TRP A O 1
ATOM 701 N N . ASP A 1 86 ? 5.261 6.622 5.924 1.00 79.88 86 ASP A N 1
ATOM 702 C CA . ASP A 1 86 ? 4.699 7.908 5.506 1.00 79.88 86 ASP A CA 1
ATOM 703 C C . ASP A 1 86 ? 3.310 7.760 4.839 1.00 79.88 86 ASP A C 1
ATOM 705 O O . ASP A 1 86 ? 2.384 8.541 5.086 1.00 79.88 86 ASP A O 1
ATOM 709 N N . ILE A 1 87 ? 3.103 6.700 4.047 1.00 77.81 87 ILE A N 1
ATOM 710 C CA . ILE A 1 87 ? 1.787 6.377 3.468 1.00 77.81 87 ILE A CA 1
ATOM 711 C C . ILE A 1 87 ? 0.791 5.955 4.552 1.00 77.81 87 ILE A C 1
ATOM 713 O O . ILE A 1 87 ? -0.330 6.472 4.583 1.00 77.81 87 ILE A O 1
ATOM 717 N N . VAL A 1 88 ? 1.193 5.044 5.441 1.00 75.56 88 VAL A N 1
ATOM 718 C CA . VAL A 1 88 ? 0.364 4.552 6.548 1.00 75.56 88 VAL A CA 1
ATOM 719 C C . VAL A 1 88 ? 0.001 5.700 7.485 1.00 75.56 88 VAL A C 1
ATOM 721 O O . VAL A 1 88 ? -1.167 5.837 7.831 1.00 75.56 88 VAL A O 1
ATOM 724 N N . ALA A 1 89 ? 0.946 6.577 7.828 1.00 77.25 89 ALA A N 1
ATOM 725 C CA . ALA A 1 89 ? 0.719 7.740 8.679 1.00 77.25 89 ALA A CA 1
ATOM 726 C C . ALA A 1 89 ? -0.323 8.691 8.072 1.00 77.25 89 ALA A C 1
ATOM 728 O O . ALA A 1 89 ? -1.284 9.068 8.743 1.00 77.25 89 ALA A O 1
ATOM 729 N N . ARG A 1 90 ? -0.209 9.023 6.778 1.00 79.50 90 ARG A N 1
ATOM 730 C CA . ARG A 1 90 ? -1.216 9.849 6.087 1.00 79.50 90 ARG A CA 1
ATOM 731 C C . ARG A 1 90 ? -2.590 9.186 6.019 1.00 79.50 90 ARG A C 1
ATOM 733 O O . ARG A 1 90 ? -3.605 9.870 6.165 1.00 79.50 90 ARG A O 1
ATOM 740 N N . MET A 1 91 ? -2.642 7.876 5.778 1.00 75.81 91 MET A N 1
ATOM 741 C CA . MET A 1 91 ? -3.904 7.129 5.764 1.00 75.81 91 MET A CA 1
ATOM 742 C C . MET A 1 91 ? -4.528 7.052 7.155 1.00 75.81 91 MET A C 1
ATOM 744 O O . MET A 1 91 ? -5.733 7.248 7.278 1.00 75.81 91 MET A O 1
ATOM 748 N N . LYS A 1 92 ? -3.712 6.869 8.195 1.00 73.56 92 LYS A N 1
ATOM 749 C CA . LYS A 1 92 ? -4.131 6.872 9.595 1.00 73.56 92 LYS A CA 1
ATOM 750 C C . LYS A 1 92 ? -4.686 8.230 10.014 1.00 73.56 92 LYS A C 1
ATOM 752 O O . LYS A 1 92 ? -5.768 8.266 10.573 1.00 73.56 92 LYS A O 1
ATOM 757 N N . ILE A 1 93 ? -4.049 9.342 9.640 1.00 78.56 93 ILE A N 1
ATOM 758 C CA . ILE A 1 93 ? -4.588 10.692 9.894 1.00 78.56 93 ILE A CA 1
ATOM 759 C C . ILE A 1 93 ? -5.977 10.863 9.264 1.00 78.56 93 ILE A C 1
ATOM 761 O O . ILE A 1 93 ? -6.887 11.394 9.897 1.00 78.56 93 ILE A O 1
ATOM 765 N N . LYS A 1 94 ? -6.168 10.408 8.018 1.00 72.94 94 LYS A N 1
ATOM 766 C CA . LYS A 1 94 ? -7.493 10.450 7.379 1.00 72.94 94 LYS A CA 1
ATOM 767 C C . LYS A 1 94 ? -8.480 9.530 8.088 1.00 72.94 94 LYS A C 1
ATOM 769 O O . LYS A 1 94 ? -9.611 9.941 8.313 1.00 72.94 94 LYS A O 1
ATOM 774 N N . PHE A 1 95 ? -8.059 8.323 8.451 1.00 71.12 95 PHE A N 1
ATOM 775 C CA . PHE A 1 95 ? -8.880 7.384 9.203 1.00 71.12 95 PHE A CA 1
ATOM 776 C C . PHE A 1 95 ? -9.333 8.001 10.533 1.00 71.12 95 PHE A C 1
ATOM 778 O O . PHE A 1 95 ? -10.530 8.119 10.764 1.00 71.12 95 PHE A O 1
ATOM 785 N N . ASP A 1 96 ? -8.407 8.505 11.344 1.00 70.19 96 ASP A N 1
ATOM 786 C CA . ASP A 1 96 ? -8.687 9.150 12.628 1.00 70.19 96 ASP A CA 1
ATOM 787 C C . ASP A 1 96 ? -9.545 10.413 12.465 1.00 70.19 96 ASP A C 1
ATOM 789 O O . ASP A 1 96 ? -10.385 10.690 13.313 1.00 70.19 96 ASP A O 1
ATOM 793 N N . LYS A 1 97 ? -9.425 11.154 11.357 1.00 72.75 97 LYS A N 1
ATOM 794 C CA . LYS A 1 97 ? -10.322 12.283 11.066 1.00 72.75 97 LYS A CA 1
ATOM 795 C C . LYS A 1 97 ? -11.775 11.839 10.864 1.00 72.75 97 LYS A C 1
ATOM 797 O O . LYS A 1 97 ? -12.683 12.505 11.345 1.00 72.75 97 LYS A O 1
ATOM 802 N N . TYR A 1 98 ? -12.009 10.753 10.129 1.00 65.12 98 TYR A N 1
ATOM 803 C CA . TYR A 1 98 ? -13.371 10.269 9.864 1.00 65.12 98 TYR A CA 1
ATOM 804 C C . TYR A 1 98 ? -13.946 9.447 11.027 1.00 65.12 98 TYR A C 1
ATOM 806 O O . TYR A 1 98 ? -15.161 9.448 11.230 1.00 65.12 98 TYR A O 1
ATOM 814 N N . TRP A 1 99 ? -13.085 8.776 11.797 1.00 61.94 99 TRP A N 1
ATOM 815 C CA . TRP A 1 99 ? -13.469 7.797 12.821 1.00 61.94 99 TRP A CA 1
ATOM 816 C C . TRP A 1 99 ? -13.235 8.247 14.267 1.00 61.94 99 TRP A C 1
ATOM 818 O O . TRP A 1 99 ? -13.903 7.768 15.179 1.00 61.94 99 TRP A O 1
ATOM 828 N N . GLY A 1 100 ? -12.325 9.191 14.504 1.00 61.72 100 GLY A N 1
ATOM 829 C CA . GLY A 1 100 ? -12.021 9.719 15.835 1.00 61.72 100 GLY A CA 1
ATOM 830 C C . GLY A 1 100 ? -13.195 10.473 16.455 1.00 61.72 100 GLY A C 1
ATOM 831 O O . GLY A 1 100 ? -13.443 10.328 17.650 1.00 61.72 100 GLY A O 1
ATOM 832 N N . GLU A 1 101 ? -13.962 11.202 15.641 1.00 56.59 101 GLU A N 1
ATOM 833 C CA . GLU A 1 101 ? -15.146 11.956 16.081 1.00 56.59 101 GLU A CA 1
ATOM 834 C C . GLU A 1 101 ? -16.431 11.102 16.086 1.00 56.59 101 GLU A C 1
ATOM 836 O O . GLU A 1 101 ? -17.288 11.269 16.953 1.00 56.59 101 GLU A O 1
ATOM 841 N N . THR A 1 102 ? -16.559 10.124 15.179 1.00 53.81 102 THR A N 1
ATOM 842 C CA . THR A 1 102 ? -17.716 9.201 15.109 1.00 53.81 102 THR A CA 1
ATOM 843 C C . THR A 1 102 ? -17.657 8.061 16.133 1.00 53.81 102 THR A C 1
ATOM 845 O O . THR A 1 102 ? -18.639 7.333 16.306 1.00 53.81 102 THR A O 1
ATOM 848 N N . ASN A 1 103 ? -16.560 7.950 16.889 1.00 58.41 103 ASN A N 1
ATOM 849 C CA . ASN A 1 103 ? -16.412 6.997 17.988 1.00 58.41 103 ASN A CA 1
ATOM 850 C C . ASN A 1 103 ? -17.500 7.124 19.058 1.00 58.41 103 ASN A C 1
ATOM 852 O O . ASN A 1 103 ? -17.855 6.106 19.640 1.00 58.41 103 ASN A O 1
ATOM 856 N N . LEU A 1 104 ? -18.056 8.312 19.333 1.00 59.47 104 LEU A N 1
ATOM 857 C CA . LEU A 1 104 ? -19.082 8.450 20.376 1.00 59.47 104 LEU A CA 1
ATOM 858 C C . LEU A 1 104 ? -20.396 7.767 19.969 1.00 59.47 104 LEU A C 1
ATOM 860 O O . LEU A 1 104 ? -20.935 6.974 20.733 1.00 59.47 104 LEU A O 1
ATOM 864 N N . LEU A 1 105 ? -20.872 8.013 18.745 1.00 59.72 105 LEU A N 1
ATOM 865 C CA . LEU A 1 105 ? -22.060 7.355 18.185 1.00 59.72 105 LEU A CA 1
ATOM 866 C C . LEU A 1 105 ? -21.859 5.842 18.063 1.00 59.72 105 LEU A C 1
ATOM 868 O O . LEU A 1 105 ? -22.763 5.080 18.392 1.00 59.72 105 LEU A O 1
ATOM 872 N N . MET A 1 106 ? -20.662 5.410 17.662 1.00 60.78 106 MET A N 1
ATOM 873 C CA . MET A 1 106 ? -20.316 3.991 17.596 1.00 60.78 106 MET A CA 1
ATOM 874 C C . MET A 1 106 ? -20.251 3.348 18.990 1.00 60.78 106 MET A C 1
ATOM 876 O O . MET A 1 106 ? -20.764 2.253 19.183 1.00 60.78 106 MET A O 1
ATOM 880 N N . SER A 1 107 ? -19.677 4.038 19.980 1.00 60.56 107 SER A N 1
ATOM 881 C CA . SER A 1 107 ? -19.595 3.561 21.370 1.00 60.56 107 SER A CA 1
ATOM 882 C C . SER A 1 107 ? -20.980 3.452 21.997 1.00 60.56 107 SER A C 1
ATOM 884 O O . SER A 1 107 ? -21.297 2.456 22.639 1.00 60.56 107 SER A O 1
ATOM 886 N N . ILE A 1 108 ? -21.832 4.450 21.757 1.00 61.50 108 ILE A N 1
ATOM 887 C CA . ILE A 1 108 ? -23.232 4.440 22.180 1.00 61.50 108 ILE A CA 1
ATOM 888 C C . ILE A 1 108 ? -23.983 3.293 21.492 1.00 61.50 108 ILE A C 1
ATOM 890 O O . ILE A 1 108 ? -24.713 2.578 22.167 1.00 61.50 108 ILE A O 1
ATOM 894 N N . ALA A 1 109 ? -23.772 3.058 20.192 1.00 58.69 109 ALA A N 1
ATOM 895 C CA . ALA A 1 109 ? -24.377 1.934 19.476 1.00 58.69 109 ALA A CA 1
ATOM 896 C C . ALA A 1 109 ? -23.907 0.570 20.015 1.00 58.69 109 ALA A C 1
ATOM 898 O O . ALA A 1 109 ? -24.724 -0.325 20.191 1.00 58.69 109 ALA A O 1
ATOM 899 N N . VAL A 1 110 ? -22.622 0.413 20.350 1.00 58.75 110 VAL A N 1
ATOM 900 C CA . VAL A 1 110 ? -22.095 -0.814 20.974 1.00 58.75 110 VAL A CA 1
ATOM 901 C C . VAL A 1 110 ? -22.727 -1.058 22.348 1.00 58.75 110 VAL A C 1
ATOM 903 O O . VAL A 1 110 ? -23.084 -2.192 22.645 1.00 58.75 110 VAL A O 1
ATOM 906 N N . VAL A 1 111 ? -22.908 -0.016 23.166 1.00 61.28 111 VAL A N 1
ATOM 907 C CA . VAL A 1 111 ? -23.518 -0.128 24.506 1.00 61.28 111 VAL A CA 1
ATOM 908 C C . VAL A 1 111 ? -25.039 -0.327 24.443 1.00 61.28 111 VAL A C 1
ATOM 910 O O . VAL A 1 111 ? -25.597 -1.043 25.269 1.00 61.28 111 VAL A O 1
ATOM 913 N N . LEU A 1 112 ? -25.724 0.304 23.483 1.00 58.12 112 LEU A N 1
ATOM 914 C CA . LEU A 1 112 ? -27.186 0.256 23.356 1.00 58.12 112 LEU A CA 1
ATOM 915 C C . LEU A 1 112 ? -27.706 -0.950 22.569 1.00 58.12 112 LEU A C 1
ATOM 917 O O . LEU A 1 112 ? -28.897 -1.240 22.659 1.00 58.12 112 LEU A O 1
ATOM 921 N N . VAL A 1 113 ? -26.869 -1.647 21.794 1.00 50.50 113 VAL A N 1
ATOM 922 C CA . VAL A 1 113 ? -27.286 -2.867 21.089 1.00 50.50 113 VAL A CA 1
ATOM 923 C C . VAL A 1 113 ? -27.269 -4.048 22.075 1.00 50.50 113 VAL A C 1
ATOM 925 O O . VAL A 1 113 ? -26.196 -4.487 22.486 1.00 50.50 113 VAL A O 1
ATOM 928 N N . PRO A 1 114 ? -28.433 -4.632 22.428 1.00 49.66 114 PRO A N 1
ATOM 929 C CA . PRO A 1 114 ? -28.568 -5.622 23.506 1.00 49.66 114 PRO A CA 1
ATOM 930 C C . PRO A 1 114 ? -27.929 -6.995 23.213 1.00 49.66 114 PRO A C 1
ATOM 932 O O . PRO A 1 114 ? -28.053 -7.910 24.019 1.00 49.66 114 PRO A O 1
ATOM 935 N N . MET A 1 115 ? -27.245 -7.161 22.072 1.00 49.62 115 MET A N 1
ATOM 936 C CA . MET A 1 115 ? -26.46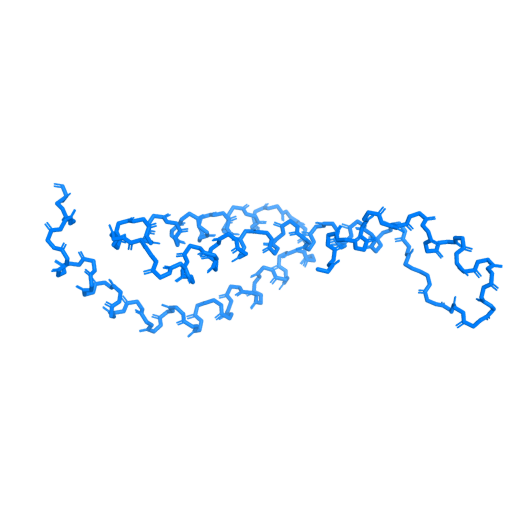3 -8.367 21.745 1.00 49.62 115 MET A CA 1
ATOM 937 C C . MET A 1 115 ? -24.975 -8.251 22.128 1.00 49.62 115 MET A C 1
ATOM 939 O O . MET A 1 115 ? -24.211 -9.191 21.914 1.00 49.62 115 MET A O 1
ATOM 943 N N . CYS A 1 116 ? -24.555 -7.126 22.713 1.00 44.88 116 CYS A N 1
ATOM 944 C CA . CYS A 1 116 ? -23.227 -6.929 23.294 1.00 44.88 116 CYS A CA 1
ATOM 945 C C . CYS A 1 116 ? -23.231 -7.315 24.785 1.00 44.88 116 CYS A C 1
ATOM 947 O O . CYS A 1 116 ? -23.020 -6.470 25.651 1.00 44.88 116 CYS A O 1
ATOM 949 N N . ASN A 1 117 ? -23.504 -8.584 25.101 1.00 33.56 117 ASN A N 1
ATOM 950 C CA . ASN A 1 117 ? -23.205 -9.095 26.440 1.00 33.56 117 ASN A CA 1
ATOM 951 C C . ASN A 1 117 ? -21.696 -9.370 26.528 1.00 33.56 117 ASN A C 1
ATOM 953 O O . ASN A 1 117 ? -21.167 -10.136 25.720 1.00 33.56 117 ASN A O 1
ATOM 957 N N . PHE A 1 118 ? -21.037 -8.696 27.475 1.00 44.41 118 PHE A N 1
ATOM 958 C CA . PHE A 1 118 ? -19.676 -8.985 27.936 1.00 44.41 118 PHE A CA 1
ATOM 959 C C . PHE A 1 118 ? -19.604 -10.325 28.676 1.00 44.41 118 PHE A C 1
ATOM 961 O O . PHE A 1 118 ? -20.610 -10.691 29.328 1.00 44.41 118 PHE A O 1
#

Foldseek 3Di:
DLVVCLVCLVVQVVVCVVDVPSPDRDDPVNSVLSVLVVVLVVLVVVLVCVVVDPPDPDLVVNVVSVVVSVVVLVVVCPVPDPSSVVVSVVVVVVVCVVCVVCVVVSVCRCVPRVVNDD

Organism: NCBI:txid2727403

InterPro domains:
  IPR012337 Ribonuclease H-like superfamily [SSF53098] (1-114)
  IPR025525 hAT-like transposase, RNase-H fold [PF14372] (60-116)

pLDDT: mean 70.59, std 12.57, range [33.56, 88.81]

Secondary structure (DSSP, 8-state):
-HHHHHHTTTHHHHHHTT-TT---PPPHHHHHHHHHHHHHHHHHHHHHHHHH-TT---HHHHHHHHHHHHHHHHHHTTS--HHHHHHHHHHHHHHHHHHTTTHHHHHHHHHHSTT---

Sequence (118 aa):
MLVVAIKFKDVFPRFADREPHYDICPSAEDWTKVEKVCSVLELFWIATQIISGSDYPTCNLFFNEVSRVKVLSDKKTLENDVFIWDIVARMKIKFDKYWGETNLLMSIAVVLVPMCNF